Protein AF-A0ABD1RWB0-F1 (afdb_monomer_lite)

Secondary structure (DSSP, 8-state):
---TT-HHHHHHHHHHHHHHTTT--GGGEEEEE-SSEEEEEEEE--TT--S-EEEEES-TT-TT--THHIIIIISSSEEE--TT--SSSPPEEE-TT-GGGTSEEEEE--STTSTT-EESSGGGG---HHHHHHHHHHHHHHHHHH-GGGTTPPP----

InterPro domains:
  IPR001563 Peptidase S10, serine carboxypeptidase [PF00450] (63-153)
  IPR001563 Peptidase S10, serine carboxypeptidase [PR00724] (95-107)
  IPR001563 Peptidase S10, serine carboxypeptidase [PR00724] (108-118)
  IPR001563 Peptidase S10, serine carboxypeptidase [PTHR11802] (63-153)
  IPR029058 Alpha/Beta hydrolase fold [G3DSA:3.40.50.1820] (32-157)
  IPR029058 Alpha/Beta hydrolase fold [SSF53474] (63-153)

Structure (mmCIF, N/CA/C/O backbone):
data_AF-A0ABD1RWB0-F1
#
_entry.id   AF-A0ABD1RWB0-F1
#
loop_
_atom_site.group_PDB
_atom_site.id
_atom_site.type_symbol
_atom_site.label_atom_id
_atom_site.label_alt_id
_atom_site.label_comp_id
_atom_site.label_asym_id
_atom_site.label_entity_id
_atom_site.label_seq_id
_atom_site.pdbx_PDB_ins_code
_atom_site.Cartn_x
_atom_site.Cartn_y
_atom_site.Cartn_z
_atom_site.occupancy
_atom_site.B_iso_or_equiv
_atom_site.auth_seq_id
_atom_site.auth_comp_id
_atom_site.auth_asym_id
_atom_site.auth_atom_id
_atom_site.pdbx_PDB_model_num
ATOM 1 N N . MET A 1 1 ? 27.776 -0.690 3.593 1.00 29.39 1 MET A N 1
ATOM 2 C CA . MET A 1 1 ? 27.434 0.266 4.666 1.00 29.39 1 MET A CA 1
ATOM 3 C C . MET A 1 1 ? 26.907 1.552 4.042 1.00 29.39 1 MET A C 1
ATOM 5 O O . MET A 1 1 ? 27.607 2.548 4.048 1.00 29.39 1 MET A O 1
ATOM 9 N N . GLU A 1 2 ? 25.697 1.546 3.473 1.00 28.25 2 GLU A N 1
ATOM 10 C CA . GLU A 1 2 ? 25.145 2.768 2.861 1.00 28.25 2 GLU A CA 1
ATOM 11 C C . GLU A 1 2 ? 23.609 2.708 2.764 1.00 28.25 2 GLU A C 1
ATOM 13 O O . GLU A 1 2 ? 23.015 2.675 1.696 1.00 28.25 2 GLU A O 1
ATOM 18 N N . GLN A 1 3 ? 22.936 2.614 3.917 1.00 35.34 3 GLN A N 1
ATOM 19 C CA . GLN A 1 3 ? 21.467 2.733 4.004 1.00 35.34 3 GLN A CA 1
ATOM 20 C C . GLN A 1 3 ? 20.996 3.930 4.851 1.00 35.34 3 GLN A C 1
ATOM 22 O O . GLN A 1 3 ? 19.804 4.074 5.122 1.00 35.34 3 GLN A O 1
ATOM 27 N N . ASN A 1 4 ? 21.902 4.823 5.265 1.00 30.20 4 ASN A N 1
ATOM 28 C CA . ASN A 1 4 ? 21.589 5.871 6.247 1.00 30.20 4 ASN A CA 1
ATOM 29 C C . ASN A 1 4 ? 21.149 7.229 5.667 1.00 30.20 4 ASN A C 1
ATOM 31 O O . ASN A 1 4 ? 20.781 8.105 6.445 1.00 30.20 4 ASN A O 1
ATOM 35 N N . HIS A 1 5 ? 21.091 7.400 4.341 1.00 35.00 5 HIS A N 1
ATOM 36 C CA . HIS A 1 5 ? 20.720 8.679 3.711 1.00 35.00 5 HIS A CA 1
ATOM 37 C C . HIS A 1 5 ? 19.607 8.581 2.652 1.00 35.00 5 HIS A C 1
ATOM 39 O O . HIS A 1 5 ? 19.536 9.405 1.749 1.00 35.00 5 HIS A O 1
ATOM 45 N N . ASN A 1 6 ? 18.688 7.616 2.766 1.00 37.56 6 ASN A N 1
ATOM 46 C CA . ASN A 1 6 ? 17.483 7.612 1.930 1.00 37.56 6 ASN A CA 1
ATOM 47 C C . ASN A 1 6 ? 16.310 8.276 2.690 1.00 37.56 6 ASN A C 1
ATOM 49 O O . ASN A 1 6 ? 15.921 7.746 3.732 1.00 37.56 6 ASN A O 1
ATOM 53 N N . PRO A 1 7 ? 15.718 9.396 2.230 1.00 40.09 7 PRO A N 1
ATOM 54 C CA . PRO A 1 7 ? 14.554 10.019 2.880 1.00 40.09 7 PRO A CA 1
ATOM 55 C C . PRO A 1 7 ? 13.359 9.060 3.023 1.00 40.09 7 PRO A C 1
ATOM 57 O O . PRO A 1 7 ? 12.599 9.161 3.990 1.00 40.09 7 PRO A O 1
ATOM 60 N N . LEU A 1 8 ? 13.262 8.049 2.150 1.00 45.84 8 LEU A N 1
ATOM 61 C CA . LEU A 1 8 ? 12.289 6.961 2.266 1.00 45.84 8 LEU A CA 1
ATOM 62 C C . LEU A 1 8 ? 12.483 6.140 3.550 1.00 45.84 8 LEU A C 1
ATOM 64 O O . LEU A 1 8 ? 11.499 5.711 4.140 1.00 45.84 8 LEU A O 1
ATOM 68 N N . SER A 1 9 ? 13.715 5.979 4.052 1.00 49.56 9 SER A N 1
ATOM 69 C CA . SER A 1 9 ? 13.981 5.223 5.285 1.00 49.56 9 SER A CA 1
ATOM 70 C C . SER A 1 9 ? 13.500 5.954 6.542 1.00 49.56 9 SER A C 1
ATOM 72 O O . SER A 1 9 ? 13.132 5.309 7.523 1.00 49.56 9 SER A O 1
ATOM 74 N N . ARG A 1 10 ? 13.445 7.294 6.521 1.00 52.53 10 ARG A N 1
ATOM 75 C CA . ARG A 1 10 ? 12.930 8.099 7.640 1.00 52.53 10 ARG A CA 1
ATOM 76 C C . ARG A 1 10 ? 11.407 8.067 7.704 1.00 52.53 10 ARG A C 1
ATOM 78 O O . ARG A 1 10 ? 10.875 7.793 8.776 1.00 52.53 10 ARG A O 1
ATOM 85 N N . LEU A 1 11 ? 10.715 8.260 6.577 1.00 53.47 11 LEU A N 1
ATOM 86 C CA . LEU A 1 11 ? 9.250 8.158 6.526 1.00 53.47 11 LEU A CA 1
ATOM 87 C C . LEU A 1 11 ? 8.784 6.742 6.897 1.00 53.47 11 LEU A C 1
ATOM 89 O O . LEU A 1 11 ? 7.860 6.575 7.686 1.00 53.47 11 LEU A O 1
ATOM 93 N N . PHE A 1 12 ? 9.497 5.720 6.416 1.00 55.25 12 PHE A N 1
ATOM 94 C CA . PHE A 1 12 ? 9.223 4.324 6.754 1.00 55.25 12 PHE A CA 1
ATOM 95 C C . PHE A 1 12 ? 9.404 4.034 8.250 1.00 55.25 12 PHE A C 1
ATOM 97 O O . PHE A 1 12 ? 8.594 3.331 8.847 1.00 55.25 12 PHE A O 1
ATOM 104 N N . ARG A 1 13 ? 10.421 4.626 8.894 1.00 55.88 13 ARG A N 1
ATOM 105 C CA . ARG A 1 13 ? 10.617 4.531 10.353 1.00 55.88 13 ARG A CA 1
ATOM 106 C C . ARG A 1 13 ? 9.503 5.217 11.144 1.00 55.88 13 ARG A C 1
ATOM 108 O O . ARG A 1 13 ? 9.146 4.713 12.205 1.00 55.88 13 ARG A O 1
ATOM 115 N N . VAL A 1 14 ? 8.957 6.330 10.651 1.00 59.44 14 VAL A N 1
ATOM 116 C CA . VAL A 1 14 ? 7.811 7.019 11.273 1.00 59.44 14 VAL A CA 1
ATOM 117 C C . VAL A 1 14 ? 6.549 6.171 11.138 1.00 59.44 14 VAL A C 1
ATOM 119 O O . VAL A 1 14 ? 5.901 5.898 12.144 1.00 59.44 14 VAL A O 1
ATOM 122 N N . ILE A 1 15 ? 6.257 5.674 9.932 1.00 60.12 15 ILE A N 1
ATOM 123 C CA . ILE A 1 15 ? 5.119 4.785 9.666 1.00 60.12 15 ILE A CA 1
ATOM 124 C C . ILE A 1 15 ? 5.217 3.519 10.528 1.00 60.12 15 ILE A C 1
ATOM 126 O O . ILE A 1 15 ? 4.258 3.184 11.214 1.00 60.12 15 ILE A O 1
ATOM 130 N N . ILE A 1 16 ? 6.381 2.859 10.587 1.00 57.06 16 ILE A N 1
ATOM 131 C CA . ILE A 1 16 ? 6.590 1.691 11.457 1.00 57.06 16 ILE A CA 1
ATOM 132 C C . ILE A 1 16 ? 6.419 2.051 12.930 1.00 57.06 16 ILE A C 1
ATOM 134 O O . ILE A 1 16 ? 5.704 1.341 13.624 1.00 57.06 16 ILE A O 1
ATOM 138 N N . ARG A 1 17 ? 7.029 3.133 13.434 1.00 55.66 17 ARG A N 1
ATOM 139 C CA . ARG A 1 17 ? 6.888 3.509 14.854 1.00 55.66 17 ARG A CA 1
ATOM 140 C C . ARG A 1 17 ? 5.430 3.757 15.230 1.00 55.66 17 ARG A C 1
ATOM 142 O O . ARG A 1 17 ? 4.993 3.299 16.276 1.00 55.66 17 ARG A O 1
ATOM 149 N N . VAL A 1 18 ? 4.675 4.426 14.368 1.00 54.47 18 VAL A N 1
ATOM 150 C CA . VAL A 1 18 ? 3.268 4.773 14.605 1.00 54.47 18 VAL A CA 1
ATOM 151 C C . VAL A 1 18 ? 2.361 3.550 14.486 1.00 54.47 18 VAL A C 1
ATOM 153 O O . VAL A 1 18 ? 1.479 3.348 15.320 1.00 54.47 18 VAL A O 1
ATOM 156 N N . LEU A 1 19 ? 2.606 2.680 13.504 1.00 55.16 19 LEU A N 1
ATOM 157 C CA . LEU A 1 19 ? 1.879 1.418 13.367 1.00 55.16 19 LEU A CA 1
ATOM 158 C C . LEU A 1 19 ? 2.237 0.431 14.499 1.00 55.16 19 LEU A C 1
ATOM 160 O O . LEU A 1 19 ? 1.367 -0.273 15.002 1.00 55.16 19 LEU A O 1
ATOM 164 N N . CYS A 1 20 ? 3.473 0.422 15.000 1.00 47.50 20 CYS A N 1
ATOM 165 C CA . CYS A 1 20 ? 3.866 -0.401 16.148 1.00 47.50 20 CYS A CA 1
ATOM 166 C C . CYS A 1 20 ? 3.217 0.051 17.468 1.00 47.50 20 CYS A C 1
ATOM 168 O O . CYS A 1 20 ? 2.929 -0.798 18.308 1.00 47.50 20 CYS A O 1
ATOM 170 N N . LEU A 1 21 ? 2.916 1.345 17.642 1.00 45.75 21 LEU A N 1
ATOM 171 C CA . LEU A 1 21 ? 2.206 1.852 18.829 1.00 45.75 21 LEU A CA 1
ATOM 172 C C . LEU A 1 21 ? 0.751 1.353 18.935 1.00 45.75 21 LEU A C 1
ATOM 174 O O . LEU A 1 21 ? 0.145 1.467 19.996 1.00 45.75 21 LEU A O 1
ATOM 178 N N . SER A 1 22 ? 0.187 0.769 17.871 1.00 51.00 22 SER A N 1
ATOM 179 C CA . SER A 1 22 ? -1.219 0.338 17.821 1.00 51.00 22 SER A CA 1
ATOM 180 C C . SER A 1 22 ? -1.447 -1.177 17.964 1.00 51.00 22 SER A C 1
ATOM 182 O O . SER A 1 22 ? -2.540 -1.653 17.663 1.00 51.00 22 SER A O 1
ATOM 184 N N . ASN A 1 23 ? -0.479 -1.954 18.482 1.00 49.81 23 ASN A N 1
ATOM 185 C CA . ASN A 1 23 ? -0.589 -3.425 18.611 1.00 49.81 23 ASN A CA 1
ATOM 186 C C . ASN A 1 23 ? -0.925 -4.122 17.274 1.00 49.81 23 ASN A C 1
ATOM 188 O O . ASN A 1 23 ? -1.673 -5.106 17.228 1.00 49.81 23 ASN A O 1
ATOM 192 N N . LEU A 1 24 ? -0.410 -3.589 16.165 1.00 53.94 24 LEU A N 1
ATOM 193 C CA . LEU A 1 24 ? -0.671 -4.126 14.836 1.00 53.94 24 LEU A CA 1
ATOM 194 C C . LEU A 1 24 ? 0.122 -5.417 14.585 1.00 53.94 24 LEU A C 1
ATOM 196 O O . LEU A 1 24 ? 1.237 -5.603 15.071 1.00 53.94 24 LEU A O 1
ATOM 200 N N . LYS A 1 25 ? -0.491 -6.342 13.839 1.00 58.62 25 LYS A N 1
ATOM 201 C CA . LYS A 1 25 ? 0.081 -7.660 13.528 1.00 58.62 25 LYS A CA 1
ATOM 202 C C . LYS A 1 25 ? 1.324 -7.518 12.632 1.00 58.62 25 LYS A C 1
ATOM 204 O O . LYS A 1 25 ? 1.377 -6.578 11.840 1.00 58.62 25 LYS A O 1
ATOM 209 N N . PRO A 1 26 ? 2.282 -8.459 12.680 1.00 52.28 26 PRO A N 1
ATOM 210 C CA . PRO A 1 26 ? 3.480 -8.427 11.833 1.00 52.28 26 PRO A CA 1
ATOM 211 C C . PRO A 1 26 ? 3.186 -8.313 10.324 1.00 52.28 26 PRO A C 1
ATOM 213 O O . PRO A 1 26 ? 3.959 -7.689 9.605 1.00 52.28 26 PRO A O 1
ATOM 216 N N . ASP A 1 27 ? 2.028 -8.789 9.860 1.00 64.00 27 ASP A N 1
ATOM 217 C CA . ASP A 1 27 ? 1.626 -8.769 8.440 1.00 64.00 27 ASP A CA 1
ATOM 218 C C . ASP A 1 27 ? 1.064 -7.413 7.964 1.00 64.00 27 ASP A C 1
ATOM 220 O O . ASP A 1 27 ? 0.455 -7.307 6.898 1.00 64.00 27 ASP A O 1
ATOM 224 N N . THR A 1 28 ? 1.219 -6.363 8.773 1.00 74.38 28 THR A N 1
ATOM 225 C CA . THR A 1 28 ? 0.651 -5.038 8.494 1.00 74.38 28 THR A CA 1
ATOM 226 C C . THR A 1 28 ? 1.320 -4.351 7.313 1.00 74.38 28 THR A C 1
ATOM 228 O O . THR A 1 28 ? 0.645 -3.643 6.577 1.00 74.38 28 THR A O 1
ATOM 231 N N . LEU A 1 29 ? 2.625 -4.538 7.118 1.00 82.94 29 LEU A N 1
ATOM 232 C CA . LEU A 1 29 ? 3.383 -3.929 6.025 1.00 82.94 29 LEU A CA 1
ATOM 233 C C . LEU A 1 29 ? 4.050 -5.024 5.206 1.00 82.94 29 LEU A C 1
ATOM 235 O O . LEU A 1 29 ? 4.763 -5.859 5.759 1.00 82.94 29 LEU A O 1
ATOM 239 N N . ALA A 1 30 ? 3.866 -5.002 3.890 1.00 85.50 30 ALA A N 1
ATOM 240 C CA . ALA A 1 30 ? 4.477 -5.996 3.022 1.00 85.50 30 ALA A CA 1
ATOM 241 C C . ALA A 1 30 ? 4.840 -5.428 1.652 1.00 85.50 30 ALA A C 1
ATOM 243 O O . ALA A 1 30 ? 4.182 -4.529 1.130 1.00 85.50 30 ALA A O 1
ATOM 244 N N . TRP A 1 31 ? 5.854 -6.035 1.036 1.00 88.62 31 TRP A N 1
ATOM 245 C CA . TRP A 1 31 ? 6.075 -5.939 -0.402 1.00 88.62 31 TRP A CA 1
ATOM 246 C C . TRP A 1 31 ? 5.692 -7.253 -1.062 1.00 88.62 31 TRP A C 1
ATOM 248 O O . TRP A 1 31 ? 6.164 -8.323 -0.676 1.00 88.62 31 TRP A O 1
ATOM 258 N N . VAL A 1 32 ? 4.873 -7.167 -2.102 1.00 89.50 32 VAL A N 1
ATOM 259 C CA . VAL A 1 32 ? 4.515 -8.306 -2.940 1.00 89.50 32 VAL A CA 1
ATOM 260 C C . VAL A 1 32 ? 5.331 -8.235 -4.223 1.00 89.50 32 VAL A C 1
ATOM 262 O O . VAL A 1 32 ? 5.254 -7.269 -4.986 1.00 89.50 32 VAL A O 1
ATOM 265 N N . ASN A 1 33 ? 6.132 -9.275 -4.461 1.00 90.75 33 ASN A N 1
ATOM 266 C CA . ASN A 1 33 ? 6.906 -9.408 -5.690 1.00 90.75 33 ASN A CA 1
ATOM 267 C C . ASN A 1 33 ? 5.960 -9.618 -6.876 1.00 90.75 33 ASN A C 1
ATOM 269 O O . ASN A 1 33 ? 5.244 -10.622 -6.946 1.00 90.75 33 ASN A O 1
ATOM 273 N N . MET A 1 34 ? 5.998 -8.698 -7.832 1.00 88.50 34 MET A N 1
ATOM 274 C CA . MET A 1 34 ? 5.366 -8.808 -9.145 1.00 88.50 34 MET A CA 1
ATOM 275 C C . MET A 1 34 ? 6.419 -9.247 -10.170 1.00 88.50 34 MET A C 1
ATOM 277 O O . MET A 1 34 ? 7.552 -9.540 -9.805 1.00 88.50 34 MET A O 1
ATOM 281 N N . ASN A 1 35 ? 6.049 -9.358 -11.449 1.00 84.62 35 ASN A N 1
ATOM 282 C CA . ASN A 1 35 ? 6.983 -9.832 -12.478 1.00 84.62 35 ASN A CA 1
ATOM 283 C C . ASN A 1 35 ? 8.207 -8.901 -12.615 1.00 84.62 35 ASN A C 1
ATOM 285 O O . ASN A 1 35 ? 9.340 -9.324 -12.432 1.00 84.62 35 ASN A O 1
ATOM 289 N N . LYS A 1 36 ? 7.965 -7.611 -12.877 1.00 85.62 36 LYS A N 1
ATOM 290 C CA . LYS A 1 36 ? 9.017 -6.589 -13.042 1.00 85.62 36 LYS A CA 1
ATOM 291 C C . LYS A 1 36 ? 9.077 -5.569 -11.898 1.00 85.62 36 LYS A C 1
ATOM 293 O O . LYS A 1 36 ? 9.989 -4.749 -11.850 1.00 85.62 36 LYS A O 1
ATOM 298 N N . SER A 1 37 ? 8.110 -5.618 -10.985 1.00 90.56 37 SER A N 1
ATOM 299 C CA . SER A 1 37 ? 7.863 -4.583 -9.976 1.00 90.56 37 SER A CA 1
ATOM 300 C C . SER A 1 37 ? 7.688 -5.197 -8.588 1.00 90.56 37 SER A C 1
ATOM 302 O O . SER A 1 37 ? 7.433 -6.392 -8.453 1.00 90.56 37 SER A O 1
ATOM 304 N N . ARG A 1 38 ? 7.777 -4.380 -7.544 1.00 90.56 38 ARG A N 1
ATOM 305 C CA . ARG A 1 38 ? 7.397 -4.734 -6.175 1.00 90.56 38 ARG A CA 1
ATOM 306 C C . ARG A 1 38 ? 6.352 -3.755 -5.693 1.00 90.56 38 ARG A C 1
ATOM 308 O O . ARG A 1 38 ? 6.592 -2.550 -5.721 1.00 90.56 38 ARG A O 1
ATOM 315 N N . TYR A 1 39 ? 5.206 -4.282 -5.279 1.00 89.19 39 TYR A N 1
ATOM 316 C CA . TYR A 1 39 ? 4.108 -3.459 -4.789 1.00 89.19 39 TYR A CA 1
ATOM 317 C C . TYR A 1 39 ? 4.083 -3.452 -3.274 1.00 89.19 39 TYR A C 1
ATOM 319 O O . TYR A 1 39 ? 4.082 -4.513 -2.650 1.00 89.19 39 TYR A O 1
ATOM 327 N N . PHE A 1 40 ? 4.085 -2.258 -2.702 1.00 87.94 40 PHE A N 1
ATOM 328 C CA . PHE A 1 40 ? 3.945 -2.035 -1.281 1.00 87.94 40 PHE A CA 1
ATOM 329 C C . PHE A 1 40 ? 2.472 -2.026 -0.884 1.00 87.94 40 PHE A C 1
ATOM 331 O O . PHE A 1 40 ? 1.616 -1.490 -1.593 1.00 87.94 40 PHE A O 1
ATOM 338 N N . THR A 1 41 ? 2.174 -2.635 0.257 1.00 85.75 41 THR A N 1
ATOM 339 C CA . THR A 1 41 ? 0.825 -2.668 0.803 1.00 85.75 41 THR A CA 1
ATOM 340 C C . THR A 1 41 ? 0.824 -2.514 2.315 1.00 85.75 41 THR A C 1
ATOM 342 O O . THR A 1 41 ? 1.734 -2.986 3.004 1.00 85.75 41 THR A O 1
ATOM 345 N N . ILE A 1 42 ? -0.233 -1.869 2.812 1.00 85.19 42 ILE A N 1
ATOM 346 C CA . ILE A 1 42 ? -0.561 -1.775 4.230 1.00 85.19 42 ILE A CA 1
ATOM 347 C C . ILE A 1 42 ? -1.870 -2.530 4.463 1.00 85.19 42 ILE A C 1
ATOM 349 O O . ILE A 1 42 ? -2.899 -2.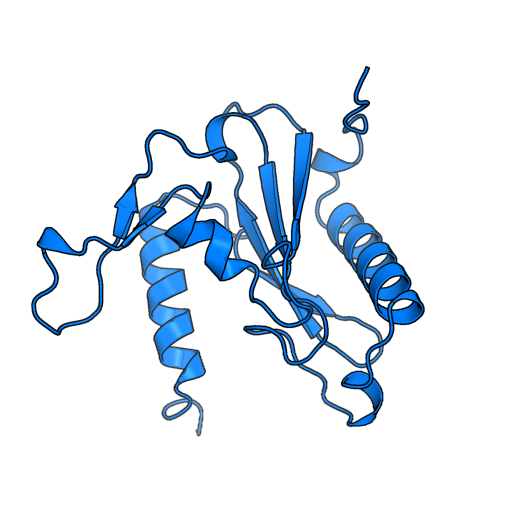196 3.877 1.00 85.19 42 ILE A O 1
ATOM 353 N N . SER A 1 43 ? -1.83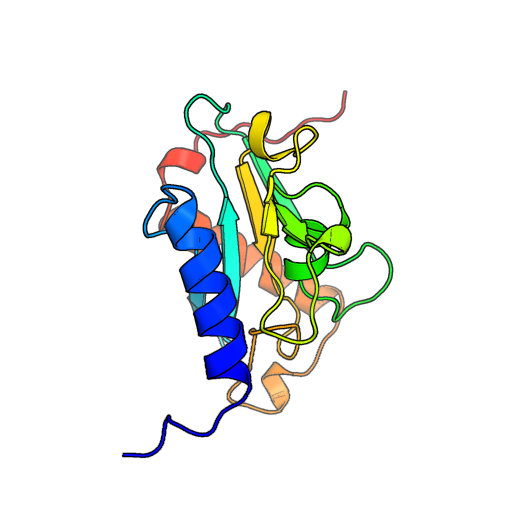8 -3.544 5.321 1.00 84.06 43 SER A N 1
ATOM 354 C CA . SER A 1 43 ? -2.989 -4.358 5.706 1.00 84.06 43 SER A CA 1
ATOM 355 C C . SER A 1 43 ? -3.403 -4.030 7.131 1.00 84.06 43 SER A C 1
ATOM 357 O O . SER A 1 43 ? -2.647 -4.261 8.073 1.00 84.06 43 SER A O 1
ATOM 359 N N . LEU A 1 44 ? -4.613 -3.498 7.308 1.00 80.75 44 LEU A N 1
ATOM 360 C CA . LEU A 1 44 ? -5.147 -3.170 8.629 1.00 80.75 44 LEU A CA 1
ATOM 361 C C . LEU A 1 44 ? -6.359 -4.038 8.954 1.00 80.75 44 LEU A C 1
ATOM 363 O O . LEU A 1 44 ? -7.329 -4.113 8.197 1.00 80.75 44 LEU A O 1
ATOM 367 N N . SER A 1 45 ? -6.292 -4.680 10.119 1.00 73.88 45 SER A N 1
ATOM 368 C CA . SER A 1 45 ? -7.316 -5.576 10.651 1.00 73.88 45 SER A CA 1
ATOM 369 C C . SER A 1 45 ? -7.443 -5.352 12.155 1.00 73.88 45 SER A C 1
ATOM 371 O O . SER A 1 45 ? -6.468 -5.520 12.890 1.00 73.88 45 SER A O 1
ATOM 373 N N . GLN A 1 46 ? -8.634 -4.970 12.621 1.00 70.50 46 GLN A N 1
ATOM 374 C CA . GLN A 1 46 ? -8.930 -4.874 14.051 1.00 70.50 46 GLN A CA 1
ATOM 375 C C . GLN A 1 46 ? -9.489 -6.205 14.584 1.00 70.50 46 GLN A C 1
ATOM 377 O O . GLN A 1 46 ? -10.046 -7.025 13.850 1.00 70.50 46 GLN A O 1
ATOM 382 N N . LYS A 1 47 ? -9.301 -6.469 15.885 1.00 64.06 47 LYS A N 1
ATOM 383 C CA . LYS A 1 47 ? -9.870 -7.662 16.533 1.00 64.06 47 LYS A CA 1
ATOM 384 C C . LYS A 1 47 ? -11.401 -7.575 16.509 1.00 64.06 47 LYS A C 1
ATOM 386 O O . LYS A 1 47 ? -11.963 -6.567 16.911 1.00 64.06 47 LYS A O 1
ATOM 391 N N . GLY A 1 48 ? -12.058 -8.654 16.080 1.00 62.91 48 GLY A N 1
ATOM 392 C CA . GLY A 1 48 ? -13.523 -8.755 16.044 1.00 62.91 48 GLY A CA 1
ATOM 393 C C . GLY A 1 48 ? -14.173 -8.273 14.743 1.00 62.91 48 GLY A C 1
ATOM 394 O O . GLY A 1 48 ? -15.356 -8.532 14.534 1.00 62.91 48 GLY A O 1
ATOM 395 N N . THR A 1 49 ? -13.420 -7.647 13.835 1.00 61.31 49 THR A N 1
ATOM 396 C CA . THR A 1 49 ? -13.943 -7.235 12.530 1.00 61.31 49 THR A CA 1
ATOM 397 C C . THR A 1 49 ? -14.296 -8.462 11.683 1.00 61.31 49 THR A C 1
ATOM 399 O O . THR A 1 49 ? -13.540 -9.440 11.640 1.00 61.31 49 THR A O 1
ATOM 402 N N . GLN A 1 50 ? -15.445 -8.431 10.992 1.00 61.31 50 GLN A N 1
ATOM 403 C CA . GLN A 1 50 ? -15.822 -9.502 10.066 1.00 61.31 50 GLN A CA 1
ATOM 404 C C . GLN A 1 50 ? -14.709 -9.729 9.040 1.00 61.31 50 GLN A C 1
ATOM 406 O O . GLN A 1 50 ? -13.989 -8.805 8.658 1.00 61.31 50 GLN A O 1
ATOM 411 N N . ARG A 1 51 ? -14.586 -10.964 8.545 1.00 65.38 51 ARG A N 1
ATOM 412 C CA . ARG A 1 51 ? -13.645 -11.307 7.477 1.00 65.38 51 ARG A CA 1
ATOM 413 C C . ARG A 1 51 ? -14.149 -10.736 6.140 1.00 65.38 51 ARG A C 1
ATOM 415 O O . ARG A 1 51 ? -14.565 -11.460 5.257 1.00 65.38 51 ARG A O 1
ATOM 422 N N . LYS A 1 52 ? -14.228 -9.422 5.991 1.00 67.81 52 LYS A N 1
ATOM 423 C CA . LYS A 1 52 ? -14.480 -8.759 4.706 1.00 67.81 52 LYS A CA 1
ATOM 424 C C . LYS A 1 52 ? -13.249 -7.928 4.396 1.00 67.81 52 LYS A C 1
ATOM 426 O O . LYS A 1 52 ? -12.719 -7.283 5.301 1.00 67.81 52 LYS A O 1
ATOM 431 N N . ILE A 1 53 ? -12.763 -8.022 3.162 1.00 73.56 53 ILE A N 1
ATOM 432 C CA . ILE A 1 53 ? -11.643 -7.216 2.678 1.00 73.56 53 ILE A CA 1
ATOM 433 C C . ILE A 1 53 ? -12.217 -6.099 1.825 1.00 73.56 53 ILE A C 1
ATOM 435 O O . ILE A 1 53 ? -12.959 -6.366 0.881 1.00 73.56 53 ILE A O 1
ATOM 439 N N . LEU A 1 54 ? -11.827 -4.874 2.142 1.00 75.94 54 LEU A N 1
ATOM 440 C CA . LEU A 1 54 ? -11.953 -3.729 1.267 1.00 75.94 54 LEU A CA 1
ATOM 441 C C . LEU A 1 54 ? -10.575 -3.436 0.674 1.00 75.94 54 LEU A C 1
ATOM 443 O O . LEU A 1 54 ? -9.610 -3.215 1.405 1.00 75.94 54 LEU A O 1
ATOM 447 N N . LEU A 1 55 ? -10.481 -3.464 -0.651 1.00 77.31 55 LEU A N 1
ATOM 448 C CA . LEU A 1 55 ? -9.278 -3.046 -1.358 1.00 77.31 55 LEU A CA 1
ATOM 449 C C . LEU A 1 55 ? -9.376 -1.551 -1.650 1.00 77.31 55 LEU A C 1
ATOM 451 O O . LEU A 1 55 ? -10.363 -1.099 -2.226 1.00 77.31 55 LEU A O 1
ATOM 455 N N . CYS A 1 56 ? -8.357 -0.807 -1.245 1.00 74.62 56 CYS A N 1
ATOM 456 C CA . CYS A 1 56 ? -8.252 0.624 -1.438 1.00 74.62 56 CYS A CA 1
ATOM 457 C C . CYS A 1 56 ? -6.991 0.934 -2.248 1.00 74.62 56 CYS A C 1
ATOM 459 O O . CYS A 1 56 ? -5.867 0.647 -1.826 1.00 74.62 56 CYS A O 1
ATOM 461 N N . PHE A 1 57 ? -7.202 1.519 -3.422 1.00 70.31 57 PHE A N 1
ATOM 462 C CA . PHE A 1 57 ? -6.155 2.159 -4.211 1.00 70.31 57 PHE A CA 1
ATOM 463 C C . PHE A 1 57 ? -6.081 3.626 -3.780 1.00 70.31 57 PHE A C 1
ATOM 465 O O . PHE A 1 57 ? -7.104 4.201 -3.398 1.00 70.31 57 PHE A O 1
ATOM 472 N N . GLY A 1 58 ? -4.890 4.227 -3.786 1.00 61.91 58 GLY A N 1
ATOM 473 C CA . GLY A 1 58 ? -4.770 5.647 -3.472 1.00 61.91 58 GLY A CA 1
ATOM 474 C C . GLY A 1 58 ? -5.586 6.494 -4.450 1.00 61.91 58 GLY A C 1
ATOM 475 O O . GLY A 1 58 ? -5.452 6.312 -5.650 1.00 61.91 58 GLY A O 1
ATOM 476 N N . SER A 1 59 ? -6.428 7.360 -3.874 1.00 51.53 59 SER A N 1
ATOM 477 C CA . SER A 1 59 ? -7.391 8.318 -4.447 1.00 51.53 59 SER A CA 1
ATOM 478 C C . SER A 1 59 ? -8.153 7.933 -5.727 1.00 51.53 59 SER A C 1
ATOM 480 O O . SER A 1 59 ? -7.602 7.579 -6.760 1.00 51.53 59 SER A O 1
ATOM 482 N N . LEU A 1 60 ? -9.466 8.163 -5.688 1.00 50.94 60 LEU A N 1
ATOM 483 C CA . LEU A 1 60 ? -10.436 8.013 -6.781 1.00 50.94 60 LEU A CA 1
ATOM 484 C C . LEU A 1 60 ? -10.201 8.956 -7.984 1.00 50.94 60 LEU A C 1
ATOM 486 O O . LEU A 1 60 ? -10.999 8.939 -8.919 1.00 50.94 60 LEU A O 1
ATOM 490 N N . VAL A 1 61 ? -9.164 9.800 -7.940 1.00 49.59 61 VAL A N 1
ATOM 491 C CA . VAL A 1 61 ? -8.998 10.960 -8.830 1.00 49.59 61 VAL A CA 1
ATOM 492 C C . VAL A 1 61 ? -7.841 10.800 -9.820 1.00 49.59 61 VAL A C 1
ATOM 494 O O . VAL A 1 61 ? -8.020 11.190 -10.966 1.00 49.59 61 VAL A O 1
ATOM 497 N N . ASP A 1 62 ? -6.713 10.174 -9.444 1.00 57.41 62 ASP A N 1
ATOM 498 C CA . ASP A 1 62 ? -5.537 10.074 -10.324 1.00 57.41 62 ASP A CA 1
ATOM 499 C C . ASP A 1 62 ? -4.705 8.788 -10.114 1.00 57.41 62 ASP A C 1
ATOM 501 O O . ASP A 1 62 ? -4.403 8.411 -8.975 1.00 57.41 62 ASP A O 1
ATOM 505 N N . PRO A 1 63 ? -4.249 8.123 -11.196 1.00 64.50 63 PRO A N 1
ATOM 506 C CA . PRO A 1 63 ? -3.287 7.031 -11.096 1.00 64.50 63 PRO A CA 1
ATOM 507 C C . PRO A 1 63 ? -1.944 7.556 -10.570 1.00 64.50 63 PRO A C 1
ATOM 509 O O . PRO A 1 63 ? -1.333 8.434 -11.173 1.00 64.50 63 PRO A O 1
ATOM 512 N N . GLY A 1 64 ? -1.452 6.994 -9.463 1.00 66.06 64 GLY A N 1
ATOM 513 C CA . GLY A 1 64 ? -0.186 7.425 -8.851 1.00 66.06 64 GLY A CA 1
ATOM 514 C C . GLY A 1 64 ? -0.302 7.927 -7.413 1.00 66.06 64 GLY A C 1
ATOM 515 O O . GLY A 1 64 ? 0.717 8.115 -6.745 1.00 66.06 64 GLY A O 1
ATOM 516 N N . CYS A 1 65 ? -1.519 8.132 -6.906 1.00 74.56 65 CYS A N 1
ATOM 517 C CA . CYS A 1 65 ? -1.727 8.475 -5.505 1.00 74.56 65 CYS A CA 1
ATOM 518 C C . CYS A 1 65 ? -1.447 7.268 -4.600 1.00 74.56 65 CYS A C 1
ATOM 520 O O . CYS A 1 65 ? -1.848 6.140 -4.878 1.00 74.56 65 CYS A O 1
ATOM 522 N N . THR A 1 66 ? -0.755 7.503 -3.485 1.00 81.56 66 THR A N 1
ATOM 523 C CA . THR A 1 66 ? -0.430 6.439 -2.527 1.00 81.56 66 THR A CA 1
ATOM 524 C C . THR A 1 66 ? -1.658 5.998 -1.733 1.00 81.56 66 THR A C 1
ATOM 526 O O . THR A 1 66 ? -2.458 6.822 -1.284 1.00 81.56 66 THR A O 1
ATOM 529 N N . GLY A 1 67 ? -1.764 4.694 -1.470 1.00 77.00 67 GLY A N 1
ATOM 530 C CA . GLY A 1 67 ? -2.728 4.129 -0.527 1.00 77.00 67 GLY A CA 1
ATOM 531 C C . GLY A 1 67 ? -2.526 4.629 0.911 1.00 77.00 67 GLY A C 1
ATOM 532 O O . GLY A 1 67 ? -3.421 4.496 1.740 1.00 77.00 67 GLY A O 1
ATOM 533 N N . PHE A 1 68 ? -1.391 5.263 1.223 1.00 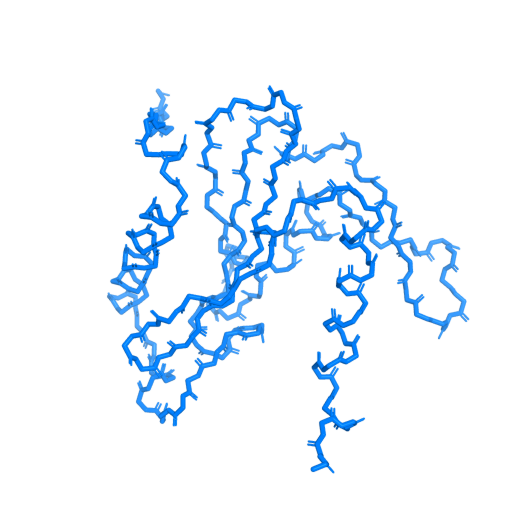81.06 68 PHE A N 1
ATOM 534 C CA . PHE A 1 68 ? -1.176 5.928 2.508 1.00 81.06 68 PHE A CA 1
ATOM 535 C C . PHE A 1 68 ? -2.070 7.165 2.705 1.00 81.06 68 PHE A C 1
ATOM 537 O O . PHE A 1 68 ? -2.410 7.494 3.838 1.00 81.06 68 PHE A O 1
ATOM 544 N N . TYR A 1 69 ? -2.498 7.835 1.631 1.00 82.44 69 TYR A N 1
ATOM 545 C CA . TYR A 1 69 ? -3.361 9.016 1.728 1.00 82.44 69 TYR A CA 1
ATOM 546 C C . TYR A 1 69 ? -4.704 8.718 2.425 1.00 82.44 69 TYR A C 1
ATOM 548 O O . TYR A 1 69 ? -4.959 9.298 3.486 1.00 82.44 69 TYR A O 1
ATOM 556 N N . PRO A 1 70 ? -5.531 7.768 1.940 1.00 81.44 70 PRO A N 1
ATOM 557 C CA . PRO A 1 70 ? -6.793 7.431 2.602 1.00 81.44 70 PRO A CA 1
ATOM 558 C C . PRO A 1 70 ? -6.605 6.828 4.004 1.00 81.44 70 PRO A C 1
ATOM 560 O O . PRO A 1 70 ? -7.519 6.878 4.831 1.00 81.44 70 PRO A O 1
ATOM 563 N N . LEU A 1 71 ? -5.412 6.300 4.311 1.00 84.19 71 LEU A N 1
ATOM 564 C CA . LEU A 1 71 ? -5.067 5.795 5.640 1.00 84.19 71 LEU A CA 1
ATOM 565 C C . LEU A 1 71 ? -5.000 6.914 6.694 1.00 84.19 71 LEU A C 1
ATOM 567 O O . LEU A 1 71 ? -5.410 6.679 7.832 1.00 84.19 71 LEU A O 1
ATOM 571 N N . VAL A 1 72 ? -4.499 8.103 6.340 1.00 84.44 72 VAL A N 1
ATOM 572 C CA . VAL A 1 72 ? -4.278 9.202 7.303 1.00 84.44 72 VAL A CA 1
ATOM 573 C C . VAL A 1 72 ? -5.226 10.393 7.140 1.00 84.44 72 VAL A C 1
ATOM 575 O O . VAL A 1 72 ? -5.429 11.131 8.104 1.00 84.44 72 VAL A O 1
ATOM 578 N N . PHE A 1 73 ? -5.805 10.600 5.953 1.00 82.44 73 PHE A N 1
ATOM 579 C CA . PHE A 1 73 ? -6.645 11.771 5.665 1.00 82.44 73 PHE A CA 1
ATOM 580 C C . PHE A 1 73 ? -8.135 11.458 5.514 1.00 82.44 73 PHE A C 1
ATOM 582 O O . PHE A 1 73 ? -8.957 12.335 5.766 1.00 82.44 73 PHE A O 1
ATOM 589 N N . GLU A 1 74 ? -8.500 10.222 5.167 1.00 84.50 74 GLU A N 1
ATOM 590 C CA . GLU A 1 74 ? -9.896 9.858 4.910 1.00 84.50 74 GLU A CA 1
ATOM 591 C C . GLU A 1 74 ? -10.457 8.937 6.009 1.00 84.50 74 GLU A C 1
ATOM 593 O O . GLU A 1 74 ? -10.864 9.386 7.086 1.00 84.50 74 GLU A O 1
ATOM 598 N N . PHE A 1 75 ? -10.484 7.629 5.749 1.00 84.19 75 PHE A N 1
ATOM 599 C CA . PHE A 1 75 ? -11.208 6.630 6.541 1.00 84.19 75 PHE A CA 1
ATOM 600 C C . PHE A 1 75 ? -10.303 5.647 7.293 1.00 84.19 75 PHE A C 1
ATOM 602 O O . PHE A 1 75 ? -10.792 4.726 7.965 1.00 84.19 75 PHE A O 1
ATOM 609 N N . GLY A 1 76 ? -8.983 5.809 7.222 1.00 83.81 76 GLY A N 1
ATOM 610 C CA . GLY A 1 76 ? -8.068 4.996 8.013 1.00 83.81 76 GLY A CA 1
ATOM 611 C C . GLY A 1 76 ? -8.124 5.293 9.521 1.00 83.81 76 GLY A C 1
ATOM 612 O O . GLY A 1 76 ? -8.862 6.175 9.974 1.00 83.81 76 GLY A O 1
ATOM 613 N N . PRO A 1 77 ? -7.429 4.482 10.337 1.00 83.69 77 PRO A N 1
ATOM 614 C CA . PRO A 1 77 ? -7.553 4.493 11.797 1.00 83.69 77 PRO A CA 1
ATOM 615 C C . PRO A 1 77 ? -6.794 5.611 12.492 1.00 83.69 77 PRO A C 1
ATOM 617 O O . PRO A 1 77 ? -6.928 5.752 13.707 1.00 83.69 77 PRO A O 1
ATOM 620 N N . ILE A 1 78 ? -6.013 6.392 11.753 1.00 85.50 78 ILE A N 1
ATOM 621 C CA . ILE A 1 78 ? -5.150 7.432 12.299 1.00 85.50 78 ILE A CA 1
ATOM 622 C C . ILE A 1 78 ? -5.317 8.731 11.516 1.00 85.50 78 ILE A C 1
ATOM 624 O O . ILE A 1 78 ? -5.714 8.708 10.355 1.00 85.50 78 ILE A O 1
ATOM 628 N N . LYS A 1 79 ? -5.015 9.853 12.164 1.00 86.75 79 LYS A N 1
ATOM 629 C CA . LYS A 1 79 ? -4.973 11.200 11.582 1.00 86.75 79 LYS A CA 1
ATOM 630 C C . LYS A 1 79 ? -3.771 11.950 12.130 1.00 86.75 79 LYS A C 1
ATOM 632 O O . LYS A 1 79 ? -3.325 11.650 13.237 1.00 86.75 79 LYS A O 1
ATOM 637 N N . PHE A 1 80 ? -3.261 12.918 11.377 1.00 85.81 80 PHE A N 1
ATOM 638 C CA . PHE A 1 80 ? -2.220 13.807 11.884 1.00 85.81 80 PHE A CA 1
ATOM 639 C C . PHE A 1 80 ? -2.742 14.646 13.050 1.00 85.81 80 PHE A C 1
ATOM 641 O O . PHE A 1 80 ? -3.823 15.231 12.969 1.00 85.81 80 PHE A O 1
ATOM 648 N N . ASP A 1 81 ? -1.958 14.720 14.122 1.00 87.69 81 ASP A N 1
ATOM 649 C CA . ASP A 1 81 ? -2.199 15.655 15.214 1.00 87.69 81 ASP A CA 1
ATOM 650 C C . ASP A 1 81 ? -1.635 17.027 14.839 1.00 87.69 81 ASP A C 1
ATOM 652 O O . ASP A 1 81 ? -0.480 17.356 15.106 1.00 87.69 81 ASP A O 1
ATOM 656 N N . ILE A 1 82 ? -2.459 17.808 14.144 1.00 85.88 82 ILE A N 1
ATOM 657 C CA . ILE A 1 82 ? -2.090 19.154 13.697 1.00 85.88 82 ILE A CA 1
ATOM 658 C C . ILE A 1 82 ? -2.024 20.110 14.897 1.00 85.88 82 ILE A C 1
ATOM 660 O O . ILE A 1 82 ? -1.202 21.022 14.908 1.00 85.88 82 ILE A O 1
ATOM 664 N N . SER A 1 83 ? -2.847 19.885 15.928 1.00 86.94 83 SER A N 1
ATOM 665 C CA . SER A 1 83 ? -2.907 20.738 17.120 1.00 86.94 83 SER A CA 1
ATOM 666 C C . SER A 1 83 ? -1.632 20.714 17.957 1.00 86.94 83 SER A C 1
ATOM 668 O O . SER A 1 83 ? -1.281 21.735 18.542 1.00 86.94 83 SER A O 1
ATOM 670 N N . SER A 1 84 ? -0.931 19.578 18.015 1.00 85.12 84 SER A N 1
ATOM 671 C CA . SER A 1 84 ? 0.327 19.450 18.762 1.00 85.12 84 SER A CA 1
ATOM 672 C C . SER A 1 84 ? 1.583 19.630 17.900 1.00 85.12 84 SER A C 1
ATOM 674 O O . SER A 1 84 ? 2.702 19.449 18.389 1.00 85.12 84 SER A O 1
ATOM 676 N N . PHE A 1 85 ? 1.435 20.000 16.621 1.00 86.94 85 PHE A N 1
ATOM 677 C CA . PHE A 1 85 ? 2.567 20.122 15.710 1.00 86.94 85 PHE A CA 1
ATOM 678 C C . PHE A 1 85 ? 3.434 21.344 16.037 1.00 86.94 85 PHE A C 1
ATOM 680 O O . PHE A 1 85 ? 3.045 22.490 15.839 1.00 86.94 85 PHE A O 1
ATOM 687 N N . ASN A 1 86 ? 4.657 21.083 16.493 1.00 87.19 86 ASN A N 1
ATOM 688 C CA . ASN A 1 86 ? 5.638 22.097 16.891 1.00 87.19 86 ASN A CA 1
ATOM 689 C C . ASN A 1 86 ? 6.832 22.205 15.919 1.00 87.19 86 ASN A C 1
ATOM 691 O O . ASN A 1 86 ? 7.892 22.699 16.295 1.00 87.19 86 ASN A O 1
ATOM 695 N N . GLY A 1 87 ? 6.697 21.690 14.692 1.00 83.12 87 GLY A N 1
ATOM 696 C CA . GLY A 1 87 ? 7.787 21.618 13.710 1.00 83.12 87 GLY A CA 1
ATOM 697 C C . GLY A 1 87 ? 8.696 20.389 13.842 1.00 83.12 87 GLY A C 1
ATOM 698 O O . GLY A 1 87 ? 9.595 20.209 13.022 1.00 83.12 87 GLY A O 1
ATOM 699 N N . SER A 1 88 ? 8.469 19.524 14.839 1.00 82.81 88 SER A N 1
ATOM 700 C CA . SER A 1 88 ? 9.141 18.223 14.949 1.00 82.81 88 SER A CA 1
ATOM 701 C C . SER A 1 88 ? 8.455 17.142 14.096 1.00 82.81 88 SER A C 1
ATOM 703 O O . SER A 1 88 ? 7.655 17.445 13.214 1.00 82.81 88 SER A O 1
ATOM 705 N N . LEU A 1 89 ? 8.795 15.862 14.289 1.00 78.94 89 LEU A N 1
ATOM 706 C CA . LEU A 1 89 ? 8.124 14.781 13.563 1.00 78.94 89 LEU A CA 1
ATOM 707 C C . LEU A 1 89 ? 6.622 14.778 13.893 1.00 78.94 89 LEU A C 1
ATOM 709 O O . LEU A 1 89 ? 6.274 14.774 15.073 1.00 78.94 89 LEU A O 1
ATOM 713 N N . PRO A 1 90 ? 5.735 14.752 12.882 1.00 81.12 90 PRO A N 1
ATOM 714 C CA . PRO A 1 90 ? 4.304 14.798 13.125 1.00 81.12 90 PRO A CA 1
ATOM 715 C C . PRO A 1 90 ? 3.840 13.553 13.888 1.00 81.12 90 PRO A C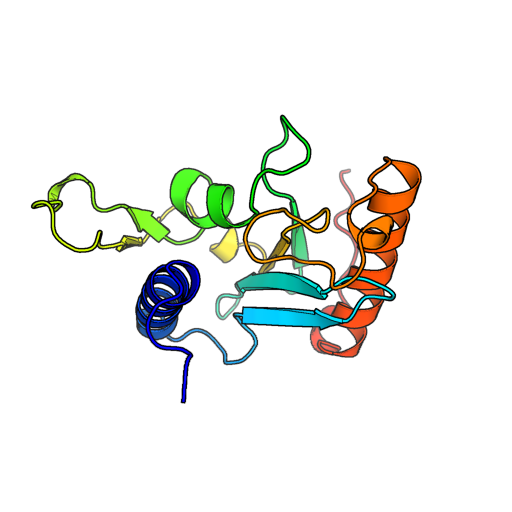 1
ATOM 717 O O . PRO A 1 90 ? 4.227 12.423 13.572 1.00 81.12 90 PRO A O 1
ATOM 720 N N . SER A 1 91 ? 2.995 13.786 14.888 1.00 82.81 91 SER A N 1
ATOM 721 C CA . SER A 1 91 ? 2.344 12.744 15.680 1.00 82.81 91 SER A CA 1
ATOM 722 C C . SER A 1 91 ? 1.001 12.355 15.068 1.00 82.81 91 SER A C 1
ATOM 724 O O . SER A 1 91 ? 0.442 13.070 14.232 1.00 82.81 91 SER A O 1
ATOM 726 N N . PHE A 1 92 ? 0.471 11.211 15.498 1.00 83.44 92 PHE A N 1
ATOM 727 C CA . PHE A 1 92 ? -0.821 10.712 15.045 1.00 83.44 92 PHE A CA 1
ATOM 728 C C . PHE A 1 92 ? -1.779 10.514 16.214 1.00 83.44 92 PHE A C 1
ATOM 730 O O . PHE A 1 92 ? -1.384 10.042 17.279 1.00 83.44 92 PHE A O 1
ATOM 737 N N . ILE A 1 93 ? -3.052 10.806 15.968 1.00 86.00 93 ILE A N 1
ATOM 738 C CA . ILE A 1 93 ? -4.178 10.510 16.855 1.00 86.00 93 ILE A CA 1
ATOM 739 C C . ILE A 1 93 ? -5.110 9.491 16.201 1.00 86.00 93 ILE A C 1
ATOM 741 O O . ILE A 1 93 ? -5.140 9.344 14.977 1.00 86.00 93 ILE A O 1
ATOM 745 N N . LEU A 1 94 ? -5.883 8.771 17.015 1.00 85.25 94 LEU A N 1
ATOM 746 C CA . LEU A 1 94 ? -6.831 7.774 16.521 1.00 85.25 94 LEU A CA 1
ATOM 747 C C . LEU A 1 94 ? -8.046 8.435 15.862 1.00 85.25 94 LEU A C 1
ATOM 749 O O . LEU A 1 94 ? -8.621 9.385 16.389 1.00 85.25 94 LEU A O 1
ATOM 753 N N . ASN A 1 95 ? -8.486 7.875 14.737 1.00 85.12 95 ASN A N 1
ATOM 754 C CA . ASN A 1 95 ? -9.722 8.258 14.069 1.00 85.12 95 ASN A CA 1
ATOM 755 C C . ASN A 1 95 ? -10.897 7.404 14.587 1.00 85.12 95 ASN A C 1
ATOM 757 O O . ASN A 1 95 ? -10.998 6.221 14.234 1.00 85.12 95 ASN A O 1
ATOM 761 N N . PRO A 1 96 ? -11.834 7.964 15.375 1.00 86.19 96 PRO A N 1
ATOM 762 C CA . PRO A 1 96 ? -12.968 7.203 15.893 1.00 86.19 96 PRO A CA 1
ATOM 763 C C . PRO A 1 96 ? -13.939 6.745 14.792 1.00 86.19 96 PRO A C 1
ATOM 765 O O . PRO A 1 96 ? -14.679 5.789 15.017 1.00 86.19 96 PRO A O 1
ATOM 768 N N . TYR A 1 97 ? -13.898 7.345 13.601 1.00 86.69 97 TYR A N 1
ATOM 769 C CA . TYR A 1 97 ? -14.780 7.022 12.472 1.00 86.69 97 TYR A CA 1
ATOM 770 C C . TYR A 1 97 ? -14.119 6.121 11.419 1.00 86.69 97 TYR A C 1
ATOM 772 O O . TYR A 1 97 ? -14.527 6.098 10.260 1.00 86.69 97 TYR A O 1
ATOM 780 N N . SER A 1 98 ? -13.073 5.384 11.798 1.00 85.75 98 SER A N 1
ATOM 781 C CA . SER A 1 98 ? -12.350 4.546 10.846 1.00 85.75 98 SER A CA 1
ATOM 782 C C . SER A 1 98 ? -13.156 3.353 10.341 1.00 85.75 98 SER A C 1
ATOM 784 O O . SER A 1 98 ? -13.740 2.596 11.119 1.00 85.75 98 SER A O 1
ATOM 786 N N . TRP A 1 99 ? -13.064 3.103 9.036 1.00 84.88 99 TRP A N 1
ATOM 787 C CA . TRP A 1 99 ? -13.661 1.936 8.385 1.00 84.88 99 TRP A CA 1
ATOM 788 C C . TRP A 1 99 ? -12.988 0.617 8.780 1.00 84.88 99 TRP A C 1
ATOM 790 O O . TRP A 1 99 ? -13.595 -0.447 8.660 1.00 84.88 99 TRP A O 1
ATOM 800 N N . THR A 1 100 ? -11.774 0.669 9.339 1.00 79.69 100 THR A N 1
ATOM 801 C CA . THR A 1 100 ? -11.083 -0.519 9.877 1.00 79.69 100 THR A CA 1
ATOM 802 C C . THR A 1 100 ? -11.826 -1.178 11.051 1.00 79.69 100 THR A C 1
ATOM 804 O O . THR A 1 100 ? -11.563 -2.336 11.381 1.00 79.69 100 THR A O 1
ATOM 807 N N . LYS A 1 101 ? -12.801 -0.476 11.651 1.00 79.44 101 LYS A N 1
ATOM 808 C CA . LYS A 1 101 ? -13.719 -1.021 12.664 1.00 79.44 101 LYS A CA 1
ATOM 809 C C . LYS A 1 101 ? -14.733 -2.016 12.090 1.00 79.44 101 LYS A C 1
ATOM 811 O O . LYS A 1 101 ? -15.209 -2.879 12.818 1.00 79.44 101 LYS A O 1
ATOM 816 N N . ILE A 1 102 ? -15.074 -1.900 10.802 1.00 80.25 102 ILE A N 1
ATOM 817 C CA . ILE A 1 102 ? -16.135 -2.694 10.152 1.00 80.25 102 ILE A CA 1
ATOM 818 C C . ILE A 1 102 ? -15.633 -3.572 8.998 1.00 80.25 102 ILE A C 1
ATOM 820 O O . ILE A 1 102 ? -16.306 -4.534 8.624 1.00 80.25 102 ILE A O 1
ATOM 824 N N . ALA A 1 103 ? -14.444 -3.291 8.461 1.00 80.69 103 ALA A N 1
ATOM 825 C CA . ALA A 1 103 ? -13.799 -4.083 7.418 1.00 80.69 103 ALA A CA 1
ATOM 826 C C . ALA A 1 103 ? -12.285 -4.195 7.642 1.00 80.69 103 ALA A C 1
ATOM 828 O O . ALA A 1 103 ? -11.676 -3.366 8.311 1.00 80.69 103 ALA A O 1
ATOM 829 N N . ASN A 1 104 ? -11.666 -5.211 7.044 1.00 82.06 104 ASN A N 1
ATOM 830 C CA . ASN A 1 104 ? -10.212 -5.257 6.895 1.00 82.06 104 ASN A CA 1
ATOM 831 C C . ASN A 1 104 ? -9.859 -4.495 5.624 1.00 82.06 104 ASN A C 1
ATOM 833 O O . ASN A 1 104 ? -10.493 -4.730 4.595 1.00 82.06 104 ASN A O 1
ATOM 837 N N . ILE A 1 105 ? -8.883 -3.596 5.680 1.00 84.81 105 ILE A N 1
ATOM 838 C CA . ILE A 1 105 ? -8.570 -2.717 4.550 1.00 84.81 105 ILE A CA 1
ATOM 839 C C . ILE A 1 105 ? -7.158 -3.001 4.058 1.00 84.81 105 ILE A C 1
ATOM 841 O O . ILE A 1 105 ? -6.219 -3.046 4.854 1.00 84.81 105 ILE A O 1
ATOM 845 N N . LEU A 1 106 ? -7.035 -3.190 2.745 1.00 87.25 106 LEU A N 1
ATOM 846 C CA . LEU A 1 106 ? -5.764 -3.281 2.037 1.00 87.25 106 LEU A CA 1
ATOM 847 C C . LEU A 1 106 ? -5.521 -1.978 1.298 1.00 87.25 106 LEU A C 1
ATOM 849 O O . LEU A 1 106 ? -6.204 -1.691 0.319 1.00 87.25 106 LEU A O 1
ATOM 853 N N . PHE A 1 107 ? -4.537 -1.219 1.755 1.00 87.06 107 PHE A N 1
ATOM 854 C CA . PHE A 1 107 ? -4.033 -0.055 1.047 1.00 87.06 107 PHE A CA 1
ATOM 855 C C . PHE A 1 107 ? -2.925 -0.523 0.112 1.00 87.06 107 PHE A C 1
ATOM 857 O O . PHE A 1 107 ? -1.948 -1.129 0.563 1.00 87.06 107 PHE A O 1
ATOM 864 N N . LEU A 1 108 ? -3.099 -0.302 -1.187 1.00 88.25 108 LEU A N 1
ATOM 865 C CA . LEU A 1 108 ? -2.165 -0.740 -2.218 1.00 88.25 108 LEU A CA 1
ATOM 866 C C . LEU A 1 108 ? -1.601 0.461 -2.972 1.00 88.25 108 LEU A C 1
ATOM 868 O O . LEU A 1 108 ? -2.353 1.259 -3.528 1.00 88.25 108 LEU A O 1
ATOM 872 N N . ASP A 1 109 ? -0.275 0.529 -3.051 1.00 89.12 109 ASP A N 1
ATOM 873 C CA . ASP A 1 109 ? 0.430 1.474 -3.910 1.00 89.12 109 ASP A CA 1
ATOM 874 C C . ASP A 1 109 ? 0.613 0.863 -5.314 1.00 89.12 109 ASP A C 1
ATOM 876 O O . ASP A 1 109 ? 1.414 -0.054 -5.507 1.00 89.12 109 ASP A O 1
ATOM 880 N N . GLN A 1 110 ? -0.129 1.351 -6.308 1.00 87.38 110 GLN A N 1
ATOM 881 C CA . GLN A 1 110 ? -0.074 0.899 -7.706 1.00 87.38 110 GLN A CA 1
ATOM 882 C C . GLN A 1 110 ? -0.406 2.086 -8.626 1.00 87.38 110 GLN A C 1
ATOM 884 O O . GLN A 1 110 ? -1.303 2.850 -8.278 1.00 87.38 110 GLN A O 1
ATOM 889 N N . PRO A 1 111 ? 0.246 2.244 -9.802 1.00 89.88 111 PRO A N 1
ATOM 890 C CA . PRO A 1 111 ? 1.295 1.411 -10.420 1.00 89.88 111 PRO A CA 1
ATOM 891 C C . PRO A 1 111 ? 2.675 1.516 -9.748 1.00 89.88 111 PRO A C 1
ATOM 893 O O . PRO A 1 111 ? 2.850 2.199 -8.743 1.00 89.88 111 PRO A O 1
ATOM 896 N N . ALA A 1 112 ? 3.678 0.817 -10.295 1.00 88.62 112 ALA A N 1
ATOM 897 C CA . ALA A 1 112 ? 5.067 1.013 -9.876 1.00 88.62 112 ALA A CA 1
ATOM 898 C C . ALA A 1 112 ? 5.459 2.494 -10.036 1.00 88.62 112 ALA A C 1
ATOM 900 O O . ALA A 1 112 ? 5.154 3.091 -11.064 1.00 88.62 112 ALA A O 1
ATOM 901 N N . GLY A 1 113 ? 6.116 3.069 -9.028 1.00 86.12 113 GLY A N 1
ATOM 902 C CA . GLY A 1 113 ? 6.367 4.510 -8.912 1.00 86.12 113 GLY A CA 1
ATOM 903 C C . GLY A 1 113 ? 5.395 5.232 -7.970 1.00 86.12 113 GLY A C 1
ATOM 904 O O . GLY A 1 113 ? 5.648 6.370 -7.596 1.00 86.12 113 GLY A O 1
ATOM 905 N N . THR A 1 114 ? 4.319 4.567 -7.542 1.00 86.56 114 THR A N 1
ATOM 906 C CA . THR A 1 114 ? 3.371 5.088 -6.545 1.00 86.56 114 THR A CA 1
ATOM 907 C C . THR A 1 114 ? 3.874 4.808 -5.135 1.00 86.56 114 THR A C 1
ATOM 909 O O . THR A 1 114 ? 4.185 3.660 -4.824 1.00 86.56 114 THR A O 1
ATOM 912 N N . GLY A 1 115 ? 3.915 5.824 -4.267 1.00 85.00 115 GLY A N 1
ATOM 913 C CA . GLY A 1 115 ? 4.282 5.669 -2.854 1.00 85.00 115 GLY A CA 1
ATOM 914 C C . GLY A 1 115 ? 5.609 4.924 -2.659 1.00 85.00 115 GLY A C 1
ATOM 915 O O . GLY A 1 115 ? 6.665 5.425 -3.038 1.00 85.00 115 GLY A O 1
ATOM 916 N N . PHE A 1 116 ? 5.556 3.724 -2.073 1.00 87.75 116 PHE A N 1
ATOM 917 C CA . PHE A 1 116 ? 6.737 2.870 -1.857 1.00 87.75 116 PHE A CA 1
ATOM 918 C C . PHE A 1 116 ? 6.880 1.717 -2.866 1.00 87.75 116 PHE A C 1
ATOM 920 O O . PHE A 1 116 ? 7.784 0.883 -2.732 1.00 87.75 116 PHE A O 1
ATOM 927 N N . SER A 1 117 ? 5.997 1.635 -3.860 1.00 89.06 117 SER A N 1
ATOM 928 C CA . SER A 1 117 ? 6.060 0.640 -4.931 1.00 89.06 117 SER A CA 1
ATOM 929 C C . SER A 1 117 ? 7.054 1.052 -6.008 1.00 89.06 117 SER A C 1
ATOM 931 O O . SER A 1 117 ? 7.021 2.176 -6.498 1.00 89.06 117 SER A O 1
ATOM 933 N N . TYR A 1 118 ? 7.903 0.125 -6.452 1.00 91.06 118 TYR A N 1
ATOM 934 C CA . TYR A 1 118 ? 8.960 0.417 -7.428 1.00 91.06 118 TYR A CA 1
ATOM 935 C C . TYR A 1 118 ? 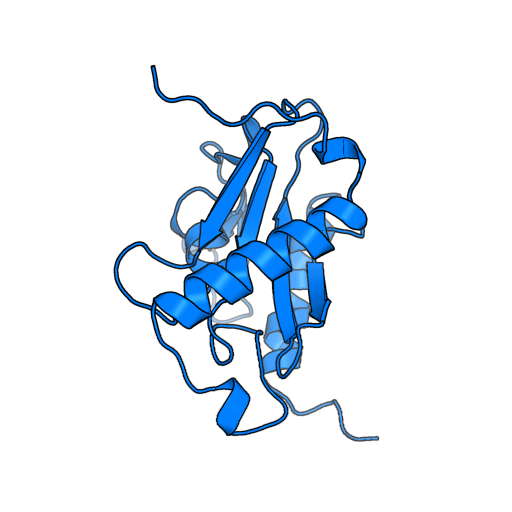9.166 -0.717 -8.433 1.00 91.06 118 TYR A C 1
ATOM 937 O O . TYR A 1 118 ? 8.676 -1.836 -8.268 1.00 91.06 118 TYR A O 1
ATOM 945 N N . SER A 1 119 ? 9.898 -0.417 -9.502 1.00 91.44 119 SER A N 1
ATOM 946 C CA . SER A 1 119 ? 10.368 -1.378 -10.498 1.00 91.44 119 SER A CA 1
ATOM 947 C C . SER A 1 119 ? 11.883 -1.279 -10.643 1.00 91.44 119 SER A C 1
ATOM 949 O O . SER A 1 119 ? 12.446 -0.188 -10.594 1.00 91.44 119 SER A O 1
ATOM 951 N N . ASN A 1 120 ? 12.539 -2.420 -10.856 1.00 89.69 120 ASN A N 1
ATOM 952 C CA . ASN A 1 120 ? 13.975 -2.466 -11.157 1.00 89.69 120 ASN A CA 1
ATOM 953 C C . ASN A 1 120 ? 14.268 -2.264 -12.652 1.00 89.69 120 ASN A C 1
ATOM 955 O O . ASN A 1 120 ? 15.423 -2.173 -13.045 1.00 89.69 120 ASN A O 1
ATOM 959 N N . THR A 1 121 ? 13.227 -2.232 -13.485 1.00 90.75 121 THR A N 1
ATOM 960 C CA . THR A 1 121 ? 13.321 -2.058 -14.941 1.00 90.75 121 THR A CA 1
ATOM 961 C C . THR A 1 121 ? 12.488 -0.861 -15.376 1.00 90.75 121 THR A C 1
ATOM 963 O O . THR A 1 121 ? 11.408 -0.630 -14.819 1.00 90.75 121 THR A O 1
ATOM 966 N N . SER A 1 122 ? 12.952 -0.122 -16.383 1.00 90.19 122 SER A N 1
ATOM 967 C CA . SER A 1 122 ? 12.196 0.968 -17.014 1.00 90.19 122 SER A CA 1
ATOM 968 C C . SER A 1 122 ? 10.837 0.477 -17.507 1.00 90.19 122 SER A C 1
ATOM 970 O O . SER A 1 122 ? 9.822 1.127 -17.261 1.00 90.19 122 SER A O 1
ATOM 972 N N . GLU A 1 123 ? 10.770 -0.723 -18.096 1.00 88.69 123 GLU A N 1
ATOM 973 C CA . GLU A 1 123 ? 9.506 -1.228 -18.637 1.00 88.69 123 GLU A CA 1
ATOM 974 C C . GLU A 1 123 ? 8.468 -1.520 -17.551 1.00 88.69 123 GLU A C 1
ATOM 976 O O . GLU A 1 123 ? 7.266 -1.516 -17.816 1.00 88.69 123 GLU A O 1
ATOM 981 N N . GLY A 1 124 ? 8.907 -1.802 -16.321 1.00 86.88 124 GLY A N 1
ATOM 982 C CA . GLY A 1 124 ? 7.993 -2.011 -15.204 1.00 86.88 124 GLY A CA 1
ATOM 983 C C . GLY A 1 124 ? 7.316 -0.730 -14.707 1.00 86.88 124 GLY A C 1
ATOM 984 O O . GLY A 1 124 ? 6.347 -0.849 -13.960 1.00 86.88 124 GLY A O 1
ATOM 985 N N . TYR A 1 125 ? 7.776 0.452 -15.137 1.00 88.69 125 TYR A N 1
ATOM 986 C CA . TYR A 1 125 ? 7.113 1.740 -14.891 1.00 88.69 125 TYR A CA 1
ATOM 987 C C . TYR A 1 125 ? 6.094 2.118 -15.975 1.00 88.69 125 TYR A C 1
ATOM 989 O O . TYR A 1 125 ? 5.296 3.027 -15.756 1.00 88.69 125 TYR A O 1
ATOM 997 N N . HIS A 1 126 ? 6.053 1.423 -17.120 1.00 88.31 126 HIS A N 1
ATOM 998 C CA . HIS A 1 126 ? 4.970 1.634 -18.083 1.00 88.31 126 HIS A CA 1
ATOM 999 C C . HIS A 1 126 ? 3.627 1.260 -17.454 1.00 88.31 126 HIS A C 1
ATOM 1001 O O . HIS A 1 126 ? 3.473 0.165 -16.902 1.00 88.31 126 HIS A O 1
ATOM 1007 N N . TYR A 1 127 ? 2.645 2.150 -17.576 1.00 85.25 127 TYR A N 1
ATOM 1008 C CA . TYR A 1 127 ? 1.302 1.957 -17.044 1.00 85.25 127 TYR A CA 1
ATOM 1009 C C . TYR A 1 127 ? 0.256 1.995 -18.164 1.00 85.25 127 TYR A C 1
ATOM 1011 O O . TYR A 1 127 ? 0.428 2.650 -19.188 1.00 85.25 127 TYR A O 1
ATOM 1019 N N . SER A 1 128 ? -0.819 1.237 -17.973 1.00 88.81 128 SER A N 1
ATOM 1020 C CA . SER A 1 128 ? -2.051 1.289 -18.763 1.00 88.81 128 SER A CA 1
ATOM 1021 C C . SER A 1 128 ? -3.166 0.641 -17.951 1.00 88.81 128 SER A C 1
ATOM 1023 O O . SER A 1 128 ? -2.876 -0.207 -17.103 1.00 88.81 128 SER A O 1
ATOM 1025 N N . ASP A 1 129 ? -4.428 0.961 -18.227 1.00 86.31 129 ASP A N 1
ATOM 1026 C CA . ASP A 1 129 ? -5.565 0.408 -17.473 1.00 86.31 129 ASP A CA 1
ATOM 1027 C C . ASP A 1 129 ? -5.590 -1.123 -17.513 1.00 86.31 129 ASP A C 1
ATOM 1029 O O . ASP A 1 129 ? -5.765 -1.799 -16.496 1.00 86.31 129 ASP A O 1
ATOM 1033 N N . ARG A 1 130 ? -5.301 -1.700 -18.687 1.00 89.62 130 ARG A N 1
ATOM 1034 C CA . ARG A 1 130 ? -5.205 -3.155 -18.865 1.00 89.62 130 ARG A CA 1
ATOM 1035 C C . ARG A 1 130 ? -4.092 -3.760 -18.010 1.00 89.62 130 ARG A C 1
ATOM 1037 O O . ARG A 1 130 ? -4.257 -4.853 -17.462 1.00 89.62 130 ARG A O 1
ATOM 1044 N N . LYS A 1 131 ? -2.948 -3.079 -17.912 1.00 88.44 131 LYS A N 1
ATOM 1045 C CA . LYS A 1 131 ? -1.829 -3.520 -17.077 1.00 88.44 131 LYS A CA 1
ATOM 1046 C C . LYS A 1 131 ? -2.155 -3.366 -15.593 1.00 88.44 131 LYS A C 1
ATOM 1048 O O . LYS A 1 131 ? -1.924 -4.315 -14.853 1.00 88.44 131 LYS A O 1
ATOM 1053 N N . ALA A 1 132 ? -2.748 -2.246 -15.186 1.00 87.12 132 ALA A N 1
ATOM 1054 C CA . ALA A 1 132 ? -3.189 -1.998 -13.817 1.00 87.12 132 ALA A CA 1
ATOM 1055 C C . ALA A 1 132 ? -4.160 -3.089 -13.344 1.00 87.12 132 ALA A C 1
ATOM 1057 O O . ALA A 1 132 ? -3.890 -3.756 -12.349 1.00 87.12 132 ALA A O 1
ATOM 1058 N N . ALA A 1 133 ? -5.211 -3.383 -14.117 1.00 88.00 133 ALA A N 1
ATOM 1059 C CA . ALA A 1 133 ? -6.167 -4.443 -13.794 1.00 88.00 133 ALA A CA 1
ATOM 1060 C C . ALA A 1 133 ? -5.494 -5.823 -13.649 1.00 88.00 133 ALA A C 1
ATOM 1062 O O . ALA A 1 133 ? -5.770 -6.570 -12.706 1.00 88.00 133 ALA A O 1
ATOM 1063 N N . LYS A 1 134 ? -4.564 -6.158 -14.555 1.00 90.50 134 LYS A N 1
ATOM 1064 C CA . LYS A 1 134 ? -3.803 -7.417 -14.502 1.00 90.50 134 LYS A CA 1
ATOM 1065 C C . LYS A 1 134 ? -2.879 -7.490 -13.284 1.00 90.50 134 LYS A C 1
ATOM 1067 O O . LYS A 1 134 ? -2.771 -8.551 -12.659 1.00 90.50 134 LYS A O 1
ATOM 1072 N N . ASP A 1 135 ? -2.210 -6.391 -12.958 1.00 90.12 135 ASP A N 1
ATOM 1073 C CA . ASP A 1 135 ? -1.288 -6.314 -11.832 1.00 90.12 135 ASP A CA 1
ATOM 1074 C C . ASP A 1 135 ? -2.058 -6.382 -10.506 1.00 90.12 135 ASP A C 1
ATOM 1076 O O . ASP A 1 135 ? -1.677 -7.162 -9.638 1.00 90.12 135 ASP A O 1
ATOM 1080 N N . VAL A 1 136 ? -3.199 -5.698 -10.383 1.00 89.00 136 VAL A N 1
ATOM 1081 C CA . VAL A 1 136 ? -4.102 -5.799 -9.223 1.00 89.00 136 VAL A CA 1
ATOM 1082 C C . VAL A 1 136 ? -4.622 -7.225 -9.040 1.00 89.00 136 VAL A C 1
ATOM 1084 O O . VAL A 1 136 ? -4.553 -7.768 -7.937 1.00 89.00 136 VAL A O 1
ATOM 1087 N N . TYR A 1 137 ? -5.086 -7.877 -10.112 1.00 89.88 137 TYR A N 1
ATOM 1088 C CA . TYR A 1 137 ? -5.529 -9.273 -10.050 1.00 89.88 137 TYR A CA 1
ATOM 1089 C C . TYR A 1 137 ? -4.407 -10.205 -9.570 1.00 89.88 137 TYR A C 1
ATOM 1091 O O . TYR A 1 137 ? -4.602 -11.049 -8.692 1.00 89.88 137 TYR A O 1
ATOM 1099 N N . THR A 1 138 ? -3.204 -10.027 -10.119 1.00 92.06 138 THR A N 1
ATOM 1100 C CA . THR A 1 138 ? -2.028 -10.827 -9.759 1.00 92.06 138 THR A CA 1
ATOM 1101 C C . THR A 1 138 ? -1.598 -10.571 -8.314 1.00 92.06 138 THR A C 1
ATOM 1103 O O . THR A 1 138 ? -1.271 -11.518 -7.595 1.00 92.06 138 THR A O 1
ATOM 1106 N N . PHE A 1 139 ? -1.630 -9.311 -7.875 1.00 91.62 139 PHE A N 1
ATOM 1107 C CA . PHE A 1 139 ? -1.347 -8.908 -6.503 1.00 91.62 139 PHE A CA 1
ATOM 1108 C C . PHE A 1 139 ? -2.322 -9.582 -5.539 1.00 91.62 139 PHE A C 1
ATOM 1110 O O . PHE A 1 139 ? -1.880 -10.273 -4.627 1.00 91.62 139 PHE A O 1
ATOM 1117 N N . LEU A 1 140 ? -3.632 -9.465 -5.782 1.00 89.31 140 LEU A N 1
ATOM 1118 C CA . LEU A 1 140 ? -4.661 -10.058 -4.929 1.00 89.31 140 LEU A CA 1
ATOM 1119 C C . LEU A 1 140 ? -4.522 -11.574 -4.831 1.00 89.31 140 LEU A C 1
ATOM 1121 O O . LEU A 1 140 ? -4.602 -12.126 -3.737 1.00 89.31 140 LEU A O 1
ATOM 1125 N N . ARG A 1 141 ? -4.264 -12.255 -5.954 1.00 90.00 141 ARG A N 1
ATOM 1126 C CA . ARG A 1 141 ? -4.004 -13.702 -5.968 1.00 90.00 141 ARG A CA 1
ATOM 1127 C C . ARG A 1 141 ? -2.827 -14.062 -5.063 1.00 90.00 141 ARG A C 1
ATOM 1129 O O . ARG A 1 141 ? -2.960 -14.954 -4.233 1.00 90.00 141 ARG A O 1
ATOM 1136 N N . LYS A 1 142 ? -1.694 -13.368 -5.201 1.00 91.19 142 LYS A N 1
ATOM 1137 C CA . LYS A 1 142 ? -0.495 -13.606 -4.380 1.00 91.19 142 LYS A CA 1
ATOM 1138 C C . LYS A 1 142 ? -0.732 -13.279 -2.909 1.00 91.19 142 LYS A C 1
ATOM 1140 O O . LYS A 1 142 ? -0.348 -14.053 -2.039 1.00 91.19 142 LYS A O 1
ATOM 1145 N N . TRP A 1 143 ? -1.393 -12.161 -2.633 1.00 87.88 143 TRP A N 1
ATOM 1146 C CA . TRP A 1 143 ? -1.684 -11.723 -1.277 1.00 87.88 143 TRP A CA 1
ATOM 1147 C C . TRP A 1 143 ? -2.626 -12.703 -0.564 1.00 87.88 143 TRP A C 1
ATOM 1149 O O . TRP A 1 143 ? -2.335 -13.108 0.557 1.00 87.88 143 TRP A O 1
ATOM 1159 N N . LEU A 1 144 ? -3.697 -13.161 -1.223 1.00 86.06 144 LEU A N 1
ATOM 1160 C CA . LEU A 1 144 ? -4.650 -14.121 -0.650 1.00 86.06 144 LEU A CA 1
ATOM 1161 C C . LEU A 1 144 ? -4.026 -15.494 -0.380 1.00 86.06 144 LEU A C 1
ATOM 1163 O O . LEU A 1 144 ? -4.377 -16.118 0.617 1.00 86.06 144 LEU A O 1
ATOM 1167 N N . LEU A 1 145 ? -3.091 -15.949 -1.222 1.00 87.69 145 LEU A N 1
ATOM 1168 C CA . LEU A 1 145 ? -2.335 -17.182 -0.970 1.00 87.69 145 LEU A CA 1
ATOM 1169 C C . LEU A 1 145 ? -1.509 -17.091 0.321 1.00 87.69 145 LEU A C 1
ATOM 1171 O O . LEU A 1 145 ? -1.442 -18.064 1.066 1.00 87.69 145 LEU A O 1
ATOM 1175 N N . ASN A 1 146 ? -0.950 -15.914 0.613 1.00 84.88 146 ASN A N 1
ATOM 1176 C CA . ASN A 1 146 ? -0.202 -15.671 1.848 1.00 84.88 146 ASN A CA 1
ATOM 1177 C C . ASN A 1 146 ? -1.109 -15.395 3.060 1.00 84.88 146 ASN A C 1
ATOM 1179 O O . ASN A 1 146 ? -0.654 -15.508 4.193 1.00 84.88 146 ASN A O 1
ATOM 1183 N N . HIS A 1 147 ? -2.389 -15.070 2.845 1.00 82.12 147 HIS A N 1
ATOM 1184 C CA . HIS A 1 147 ? -3.352 -14.784 3.912 1.00 82.12 147 HIS A CA 1
ATOM 1185 C C . HIS A 1 147 ? -4.617 -15.653 3.776 1.00 82.12 147 HIS A C 1
ATOM 1187 O O . HIS A 1 147 ? -5.729 -15.140 3.582 1.00 82.12 147 HIS A O 1
ATOM 1193 N N . PRO A 1 148 ? -4.490 -16.988 3.918 1.00 82.19 148 PRO A N 1
ATOM 1194 C CA . PRO A 1 148 ? -5.562 -17.938 3.618 1.00 82.19 148 PRO A CA 1
ATOM 1195 C C . PRO A 1 148 ? -6.821 -17.743 4.474 1.00 82.19 148 PRO A C 1
ATOM 1197 O O . PRO A 1 148 ? -7.928 -18.093 4.061 1.00 82.19 148 PRO A O 1
ATOM 1200 N N . MET A 1 149 ? -6.682 -17.112 5.644 1.00 77.50 149 MET A N 1
ATOM 1201 C CA . MET A 1 149 ? -7.790 -16.734 6.527 1.00 77.50 149 MET A CA 1
ATOM 1202 C C . MET A 1 149 ? -8.844 -15.837 5.856 1.00 77.50 149 MET A C 1
ATOM 1204 O O . MET A 1 149 ? -9.991 -15.818 6.308 1.00 77.50 149 MET A O 1
ATOM 1208 N N . PHE A 1 150 ? -8.486 -15.144 4.770 1.00 76.94 150 PHE A N 1
ATOM 1209 C CA . PHE A 1 150 ? -9.398 -14.295 4.007 1.00 76.94 150 PHE A CA 1
ATOM 1210 C C . PHE A 1 150 ? -9.940 -14.937 2.718 1.00 76.94 150 PHE A C 1
ATOM 1212 O O . PHE A 1 150 ? -10.802 -14.348 2.070 1.00 76.94 150 PHE A O 1
ATOM 1219 N N . ILE A 1 151 ? -9.505 -16.147 2.345 1.00 72.38 151 ILE A N 1
ATOM 1220 C CA . ILE A 1 151 ? -9.981 -16.835 1.125 1.00 72.38 151 ILE A CA 1
ATOM 1221 C C . ILE A 1 151 ? -11.468 -17.203 1.231 1.00 72.38 151 ILE A C 1
ATOM 1223 O O . ILE A 1 151 ? -12.191 -17.176 0.241 1.00 72.38 151 ILE A O 1
ATOM 1227 N N . LYS A 1 152 ? -11.958 -17.505 2.441 1.00 66.50 152 LYS A N 1
ATOM 1228 C CA . LYS A 1 152 ? -13.372 -17.853 2.683 1.00 66.50 152 LYS A CA 1
ATOM 1229 C C . LYS A 1 152 ? -14.312 -16.636 2.718 1.00 66.50 152 LYS A C 1
ATOM 1231 O O . LYS A 1 152 ? -15.479 -16.782 3.083 1.00 66.50 152 LYS A O 1
ATOM 1236 N N . ASN A 1 153 ? -13.829 -15.444 2.376 1.00 63.97 153 ASN A N 1
ATOM 1237 C CA . ASN A 1 153 ? -14.624 -14.224 2.444 1.00 63.97 153 ASN A CA 1
ATOM 1238 C C . ASN A 1 153 ? -15.554 -14.129 1.243 1.00 63.97 153 ASN A C 1
ATOM 1240 O O . ASN A 1 153 ? -15.117 -14.230 0.098 1.00 63.97 153 ASN A O 1
ATOM 1244 N N . ARG A 1 154 ? -16.848 -13.913 1.499 1.00 56.25 154 ARG A N 1
ATOM 1245 C CA . ARG A 1 154 ? -17.801 -13.634 0.423 1.00 56.25 154 ARG A CA 1
ATOM 1246 C C . ARG A 1 154 ? -17.497 -12.248 -0.168 1.00 56.25 154 ARG A C 1
ATOM 1248 O O . ARG A 1 154 ? -17.252 -11.325 0.615 1.00 56.25 154 ARG A O 1
ATOM 1255 N N . PRO A 1 155 ? -17.539 -12.079 -1.503 1.00 52.47 155 PRO A N 1
ATOM 1256 C CA . PRO A 1 155 ? -17.474 -10.762 -2.127 1.00 52.47 155 PRO A CA 1
ATOM 1257 C C . PRO A 1 155 ? -18.553 -9.850 -1.539 1.00 52.47 155 PRO A C 1
ATOM 1259 O O . PRO A 1 155 ? -19.663 -10.311 -1.254 1.00 52.47 155 PRO A O 1
ATOM 1262 N N . ILE A 1 156 ? -18.244 -8.565 -1.358 1.00 50.94 156 ILE A N 1
ATOM 1263 C CA . ILE A 1 156 ? -19.269 -7.571 -1.033 1.00 50.94 156 ILE A CA 1
ATOM 1264 C C . ILE A 1 156 ? -20.163 -7.460 -2.270 1.00 50.94 156 ILE A C 1
ATOM 1266 O O . ILE A 1 156 ? -19.748 -6.945 -3.304 1.00 50.94 156 ILE A O 1
ATOM 1270 N N . ARG A 1 157 ? -21.369 -8.021 -2.176 1.00 34.59 157 ARG A N 1
ATOM 1271 C CA . AR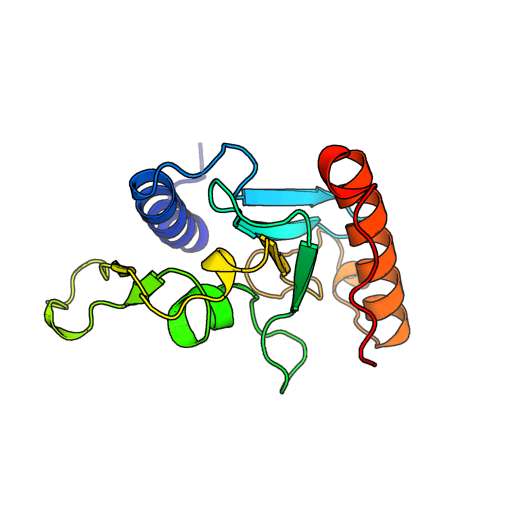G A 1 157 ? -22.417 -7.871 -3.182 1.00 34.59 157 ARG A CA 1
ATOM 1272 C C . ARG A 1 157 ? -23.202 -6.627 -2.788 1.00 34.59 157 ARG A C 1
ATOM 1274 O O . ARG A 1 157 ? -23.838 -6.635 -1.737 1.00 34.59 157 ARG A O 1
ATOM 1281 N N . TRP A 1 158 ? -23.101 -5.565 -3.576 1.00 28.44 158 TRP A N 1
ATOM 1282 C CA . TRP A 1 158 ? -24.054 -4.465 -3.483 1.00 28.44 158 TRP A CA 1
ATOM 1283 C C . TRP A 1 158 ? -25.391 -5.018 -3.989 1.00 28.44 158 TRP A C 1
ATOM 1285 O O . TRP A 1 158 ? -25.450 -5.532 -5.108 1.00 28.44 158 TRP A O 1
ATOM 1295 N N . SER A 1 159 ? -26.386 -5.076 -3.104 1.00 32.84 159 SER A N 1
ATOM 1296 C CA . SER A 1 159 ? -27.780 -5.386 -3.443 1.00 32.84 159 SER A CA 1
ATOM 1297 C C . SER A 1 159 ? -28.441 -4.182 -4.083 1.00 32.84 159 SER A C 1
ATOM 1299 O O . SER A 1 159 ? -28.207 -3.084 -3.528 1.00 32.84 159 SER A O 1
#

pLDDT: mean 74.9, std 16.9, range [28.25, 92.06]

Radius of gyration: 16.31 Å; chains: 1; bounding box: 55×40×38 Å

Foldseek 3Di:
DPPPPDPLVVVVVVVVVQCVVVVFDPPQWDWDDDPFKIKIKGKFADPPAPLAEDEDEADPPDQQHFLVCCCAPNARQWHWPPVPDPPPDTDIDTDPRHPNNHHIYMTIQDDANHDPMHGPDPVSPDDDPVVRVVRVVVRCVRVCVVVVVNVPPDHPDDD

Organism: NCBI:txid126358

Sequence (159 aa):
MEQNHNPLSRLFRVIIRVLCLSNLKPDTLAWVNMNKSRYFTISLSQKGTQRKILLCFGSLVDPGCTGFYPLVFEFGPIKFDISSFNGSLPSFILNPYSWTKIANILFLDQPAGTGFSYSNTSEGYHYSDRKAAKDVYTFLRKWLLNHPMFIKNRPIRWS